Protein AF-A0A2R9SSX6-F1 (afdb_monomer_lite)

Radius of gyration: 15.59 Å; chains: 1; bounding box: 33×51×40 Å

Secondary structure (DSSP, 8-state):
-------GGGS--GGGGTT---EEETTEEE-TT-TT-GGG--EEESPEEEEEEEESSHHHHHHHH----TT--TT--EEEEEEE-TTT-PBPPTTSEEEEETTTEEEEEETTEEEEEPP------

Organism: NCBI:txid715225

Structure (mmCIF, N/CA/C/O backbone):
data_AF-A0A2R9SSX6-F1
#
_entry.id   AF-A0A2R9SSX6-F1
#
loop_
_atom_site.group_PDB
_atom_site.id
_atom_site.type_symbol
_atom_site.label_atom_id
_atom_site.label_alt_id
_atom_site.label_comp_id
_atom_site.label_asym_id
_atom_site.label_entity_id
_atom_site.label_seq_id
_atom_site.pdbx_PDB_ins_code
_atom_site.Cartn_x
_atom_site.Cartn_y
_atom_site.Cartn_z
_atom_site.occupancy
_atom_site.B_iso_or_equiv
_atom_site.auth_seq_id
_atom_site.auth_comp_id
_atom_site.auth_asym_id
_atom_site.auth_atom_id
_atom_site.pdbx_PDB_model_num
ATOM 1 N N . MET A 1 1 ? 18.998 25.018 21.518 1.00 39.25 1 MET A N 1
ATOM 2 C CA . MET A 1 1 ? 18.111 24.171 20.694 1.00 39.25 1 MET A CA 1
ATOM 3 C C . MET A 1 1 ? 18.781 22.823 20.547 1.00 39.25 1 MET A C 1
ATOM 5 O O . MET A 1 1 ? 19.856 22.757 19.968 1.00 39.25 1 MET A O 1
ATOM 9 N N . GLN A 1 2 ? 18.222 21.791 21.172 1.00 35.00 2 GLN A N 1
ATOM 10 C CA . GLN A 1 2 ? 18.753 20.434 21.104 1.00 35.00 2 GLN A CA 1
ATOM 11 C C . GLN A 1 2 ? 18.147 19.778 19.862 1.00 35.00 2 GLN A C 1
ATOM 13 O O . GLN A 1 2 ? 16.935 19.603 19.784 1.00 35.00 2 GLN A O 1
ATOM 18 N N . ILE A 1 3 ? 18.981 19.514 18.859 1.00 40.78 3 ILE A N 1
ATOM 19 C CA . ILE A 1 3 ? 18.592 18.770 17.662 1.00 40.78 3 ILE A CA 1
ATOM 20 C C . ILE A 1 3 ? 18.483 17.313 18.119 1.00 40.78 3 ILE A C 1
ATOM 22 O O . ILE A 1 3 ? 19.505 16.684 18.392 1.00 40.78 3 ILE A O 1
ATOM 26 N N . SER A 1 4 ? 17.264 16.797 18.302 1.00 52.50 4 SER A N 1
ATOM 27 C CA . SER A 1 4 ? 17.079 15.363 18.516 1.00 52.50 4 SER A CA 1
ATOM 28 C C . SER A 1 4 ? 17.453 14.669 17.213 1.00 52.50 4 SER A C 1
ATOM 30 O O . SER A 1 4 ? 16.728 14.757 16.222 1.00 52.50 4 SER A O 1
ATOM 32 N N . TYR A 1 5 ? 18.614 14.025 17.190 1.00 46.94 5 TYR A N 1
ATOM 33 C CA . TYR A 1 5 ? 18.921 13.050 16.155 1.00 46.94 5 TYR A CA 1
ATOM 34 C C . TYR A 1 5 ? 17.798 12.009 16.182 1.00 46.94 5 TYR A C 1
ATOM 36 O O . TYR A 1 5 ? 17.549 11.428 17.236 1.00 46.94 5 TYR A O 1
ATOM 44 N N . ASN A 1 6 ? 17.096 11.811 15.061 1.00 51.41 6 ASN A N 1
ATOM 45 C CA . ASN A 1 6 ? 16.256 10.627 14.905 1.00 51.41 6 ASN A CA 1
ATOM 46 C C . ASN A 1 6 ? 17.184 9.431 15.097 1.00 51.41 6 ASN A C 1
ATOM 48 O O . ASN A 1 6 ? 18.087 9.219 14.283 1.00 51.41 6 ASN A O 1
ATOM 52 N N . ASP A 1 7 ? 17.026 8.722 16.210 1.00 50.03 7 ASP A N 1
ATOM 53 C CA . ASP A 1 7 ? 17.835 7.554 16.502 1.00 50.03 7 ASP A CA 1
ATOM 54 C C . ASP A 1 7 ? 17.587 6.536 15.391 1.00 50.03 7 ASP A C 1
ATOM 56 O O . ASP A 1 7 ? 16.496 5.978 15.249 1.00 50.03 7 ASP A O 1
ATOM 60 N N . ALA A 1 8 ? 18.606 6.330 14.557 1.00 53.22 8 ALA A N 1
ATOM 61 C CA . ALA A 1 8 ? 18.470 5.493 13.384 1.00 53.22 8 ALA A CA 1
ATOM 62 C C . ALA A 1 8 ? 18.175 4.024 13.739 1.00 53.22 8 ALA A C 1
ATOM 64 O O . ALA A 1 8 ? 17.703 3.267 12.891 1.00 53.22 8 ALA A O 1
ATOM 65 N N . SER A 1 9 ? 18.406 3.625 14.997 1.00 56.56 9 SER A N 1
ATOM 66 C CA . SER A 1 9 ? 18.045 2.308 15.521 1.00 56.56 9 SER A CA 1
ATOM 67 C C . SER A 1 9 ? 16.530 2.089 15.651 1.00 56.56 9 SER A C 1
ATOM 69 O O . SER A 1 9 ? 16.084 0.937 15.662 1.00 56.56 9 SER A O 1
ATOM 71 N N . GLU A 1 10 ? 15.730 3.162 15.680 1.00 54.44 10 GLU A N 1
ATOM 72 C CA . GLU A 1 10 ? 14.264 3.101 15.659 1.00 54.44 10 GLU A CA 1
ATOM 73 C C . GLU A 1 10 ? 13.693 2.903 14.251 1.00 54.44 10 GLU A C 1
ATOM 75 O O . GLU A 1 10 ? 12.495 2.628 14.097 1.00 54.44 10 GLU A O 1
ATOM 80 N N . TYR A 1 11 ? 14.514 3.045 13.205 1.00 57.00 11 TYR A N 1
ATOM 81 C CA . TYR A 1 11 ? 14.062 2.765 11.853 1.00 57.00 11 TYR A CA 1
ATOM 82 C C . TYR A 1 11 ? 14.055 1.267 11.574 1.00 57.00 11 TYR A C 1
ATOM 84 O O . TYR A 1 11 ? 14.942 0.515 11.996 1.00 57.00 11 TYR A O 1
ATOM 92 N N . PRO A 1 12 ? 13.054 0.801 10.826 1.00 57.56 12 PRO A N 1
ATOM 93 C CA . PRO A 1 12 ? 13.060 -0.546 10.331 1.00 57.56 12 PRO A CA 1
ATOM 94 C C . PRO A 1 12 ? 14.229 -0.798 9.391 1.00 57.56 12 PRO A C 1
ATOM 96 O O . PRO A 1 12 ? 14.217 -0.411 8.229 1.00 57.56 12 PRO A O 1
ATOM 99 N N . THR A 1 13 ? 15.223 -1.540 9.873 1.00 62.12 13 THR A N 1
ATOM 100 C CA . THR A 1 13 ? 16.087 -2.300 8.977 1.00 62.12 13 THR A CA 1
ATOM 101 C C . THR A 1 13 ? 15.223 -3.389 8.350 1.00 62.12 13 THR A C 1
ATOM 103 O O . THR A 1 13 ? 14.664 -4.227 9.060 1.00 62.12 13 THR A O 1
ATOM 106 N N . GLY A 1 14 ? 15.047 -3.352 7.029 1.00 60.75 14 GLY A N 1
ATOM 107 C CA . GLY A 1 14 ? 13.984 -4.101 6.359 1.00 60.75 14 GLY A CA 1
ATOM 108 C C . GLY A 1 14 ? 13.921 -5.609 6.629 1.00 60.75 14 GLY A C 1
ATOM 109 O O . GLY A 1 14 ? 12.863 -6.217 6.534 1.00 60.75 14 GLY A O 1
ATOM 110 N N . GLN A 1 15 ? 15.020 -6.219 7.074 1.00 64.12 15 GLN A N 1
ATOM 111 C CA . GLN A 1 15 ? 15.082 -7.627 7.489 1.00 64.12 15 GLN A CA 1
ATOM 112 C C . GLN A 1 15 ? 14.116 -7.986 8.631 1.00 64.12 15 GLN A C 1
ATOM 114 O O . GLN A 1 15 ? 13.695 -9.133 8.754 1.00 64.12 15 GLN A O 1
ATOM 119 N N . LYS A 1 16 ? 13.757 -7.026 9.487 1.00 69.88 16 LYS A N 1
ATOM 120 C CA . LYS A 1 16 ? 12.897 -7.262 10.655 1.00 69.88 16 LYS A CA 1
ATOM 121 C C . LYS A 1 16 ? 11.399 -7.330 10.316 1.00 69.88 16 LYS A C 1
ATOM 123 O O . LYS A 1 16 ? 10.672 -7.798 11.186 1.00 69.88 16 LYS A O 1
ATOM 128 N N . PHE A 1 17 ? 10.990 -6.926 9.105 1.00 73.62 17 PHE A N 1
ATOM 129 C CA . PHE A 1 17 ? 9.622 -7.049 8.568 1.00 73.62 17 PHE A CA 1
ATOM 130 C C . PHE A 1 17 ? 9.275 -8.472 8.098 1.00 73.62 17 PHE A C 1
ATOM 132 O O . PHE A 1 17 ? 8.103 -8.798 7.924 1.00 73.62 17 PHE A O 1
ATOM 139 N N . ILE A 1 18 ? 10.273 -9.326 7.841 1.00 71.62 18 ILE A N 1
ATOM 140 C CA . ILE A 1 18 ? 10.032 -10.675 7.314 1.00 71.62 18 ILE A CA 1
ATOM 141 C C . ILE A 1 18 ? 9.245 -11.496 8.344 1.00 71.62 18 ILE A C 1
ATOM 143 O O . ILE A 1 18 ? 9.696 -11.676 9.476 1.00 71.62 18 ILE A O 1
ATOM 147 N N . GLY A 1 19 ? 8.090 -12.021 7.923 1.00 73.69 19 GLY A N 1
ATOM 148 C CA . GLY A 1 19 ? 7.178 -12.803 8.765 1.00 73.69 19 GLY A CA 1
ATOM 149 C C . GLY A 1 19 ? 6.150 -11.974 9.542 1.00 73.69 19 GLY A C 1
ATOM 150 O O . GLY A 1 19 ? 5.321 -12.563 10.235 1.00 73.69 19 GLY A O 1
ATOM 151 N N . ASP A 1 20 ? 6.181 -10.644 9.426 1.00 81.31 20 ASP A N 1
ATOM 152 C CA . ASP A 1 20 ? 5.134 -9.776 9.963 1.00 81.31 20 ASP A CA 1
ATOM 153 C C . ASP A 1 20 ? 3.916 -9.723 9.017 1.00 81.31 20 ASP A C 1
ATOM 155 O O . ASP A 1 20 ? 3.983 -10.094 7.843 1.00 81.31 20 ASP A O 1
ATOM 159 N N . GLU A 1 21 ? 2.785 -9.249 9.542 1.00 86.56 21 GLU A N 1
ATOM 160 C CA . GLU A 1 21 ? 1.504 -9.200 8.834 1.00 86.56 21 GLU A CA 1
ATOM 161 C C . GLU A 1 21 ? 0.954 -7.771 8.758 1.00 86.56 21 GLU A C 1
ATOM 163 O O . GLU A 1 21 ? 1.019 -6.997 9.720 1.00 86.56 21 GLU A O 1
ATOM 168 N N . ILE A 1 22 ? 0.354 -7.444 7.614 1.00 89.00 22 ILE A N 1
ATOM 169 C CA . ILE A 1 22 ? -0.526 -6.288 7.450 1.00 89.00 22 ILE A CA 1
ATOM 170 C C . ILE A 1 22 ? -1.861 -6.802 6.919 1.00 89.00 22 ILE A C 1
ATOM 172 O O . ILE A 1 22 ? -1.909 -7.517 5.919 1.00 89.00 22 ILE A O 1
ATOM 176 N N . ILE A 1 23 ? -2.950 -6.411 7.574 1.00 91.50 23 ILE A N 1
ATOM 177 C CA . ILE A 1 23 ? -4.310 -6.757 7.172 1.00 91.50 23 ILE A CA 1
ATOM 178 C C . ILE A 1 23 ? -4.916 -5.554 6.459 1.00 91.50 23 ILE A C 1
ATOM 180 O O . ILE A 1 23 ? -5.054 -4.481 7.046 1.00 91.50 23 ILE A O 1
ATOM 184 N N . ILE A 1 24 ? -5.323 -5.751 5.206 1.00 90.75 24 ILE A N 1
ATOM 185 C CA . ILE A 1 24 ? -6.026 -4.749 4.404 1.00 90.75 24 ILE A CA 1
ATOM 186 C C . ILE A 1 24 ? -7.337 -5.370 3.924 1.00 90.75 24 ILE A C 1
ATOM 188 O O . ILE A 1 24 ? -7.342 -6.317 3.139 1.00 90.75 24 ILE A O 1
ATOM 192 N N . LYS A 1 25 ? -8.458 -4.855 4.425 1.00 92.00 25 LYS A N 1
ATOM 193 C CA . LYS A 1 25 ? -9.824 -5.264 4.084 1.00 92.00 25 LYS A CA 1
ATOM 194 C C . LYS A 1 25 ? -10.660 -4.020 3.819 1.00 92.00 25 LYS A C 1
ATOM 196 O O . LYS A 1 25 ? -10.326 -2.934 4.271 1.00 92.00 25 LYS A O 1
ATOM 201 N N . LYS A 1 26 ? -11.793 -4.185 3.134 1.00 91.88 26 LYS A N 1
ATOM 202 C CA . LYS A 1 26 ? -12.697 -3.070 2.805 1.00 91.88 26 LYS A CA 1
ATOM 203 C C . LYS A 1 26 ? -13.069 -2.216 4.027 1.00 91.88 26 LYS A C 1
ATOM 205 O O . LYS A 1 26 ? -13.149 -1.001 3.919 1.00 91.88 26 LYS A O 1
ATOM 210 N N . ASP A 1 27 ? -13.320 -2.857 5.160 1.00 94.88 27 ASP A N 1
ATOM 211 C CA . ASP A 1 27 ? -13.831 -2.267 6.397 1.00 94.88 27 ASP A CA 1
ATOM 212 C C . ASP A 1 27 ? -12.828 -2.336 7.559 1.00 94.88 27 ASP A C 1
ATOM 214 O O . ASP A 1 27 ? -13.162 -1.990 8.695 1.00 94.88 27 ASP A O 1
ATOM 218 N N . PHE A 1 28 ? -11.587 -2.757 7.300 1.00 93.75 28 PHE A N 1
ATOM 219 C CA . PHE A 1 28 ? -10.592 -2.930 8.349 1.00 93.75 28 PHE A CA 1
ATOM 220 C C . PHE A 1 28 ? -9.164 -2.822 7.822 1.00 93.75 28 PHE A C 1
ATOM 222 O O . PHE A 1 28 ? -8.781 -3.499 6.869 1.00 93.75 28 PHE A O 1
ATOM 229 N N . PHE A 1 29 ? -8.349 -2.031 8.510 1.00 93.00 29 PHE A N 1
ATOM 230 C CA . PHE A 1 29 ? -6.907 -1.980 8.313 1.00 93.00 29 PHE A CA 1
ATOM 231 C C . PHE A 1 29 ? -6.200 -2.285 9.629 1.00 93.00 29 PHE A C 1
ATOM 233 O O . PHE A 1 29 ? -6.583 -1.757 10.674 1.00 93.00 29 PHE A O 1
ATOM 240 N N . SER A 1 30 ? -5.142 -3.091 9.584 1.00 91.38 30 SER A N 1
ATOM 241 C CA . SER A 1 30 ? -4.256 -3.282 10.727 1.00 91.38 30 SER A CA 1
ATOM 242 C C . SER A 1 30 ? -2.814 -3.485 10.294 1.00 91.38 30 SER A C 1
ATOM 244 O O . SER A 1 30 ? -2.509 -4.363 9.492 1.00 91.38 30 SER A O 1
ATOM 246 N N . SER A 1 31 ? -1.920 -2.711 10.897 1.00 89.12 31 SER A N 1
ATOM 247 C CA . SER A 1 31 ? -0.468 -2.888 10.834 1.00 89.12 31 SER A CA 1
ATOM 248 C C . SER A 1 31 ? 0.107 -3.347 12.179 1.00 89.12 31 SER A C 1
ATOM 250 O O . SER A 1 31 ? 1.320 -3.343 12.382 1.00 89.12 31 SER A O 1
ATOM 252 N N . LYS A 1 32 ? -0.742 -3.789 13.120 1.00 89.44 32 LYS A N 1
ATOM 253 C CA . LYS A 1 32 ? -0.303 -4.344 14.416 1.00 89.44 32 LYS A CA 1
ATOM 254 C C . LYS A 1 32 ? 0.532 -5.623 14.286 1.00 89.44 32 LYS A C 1
ATOM 256 O O . LYS A 1 32 ? 1.222 -5.988 15.237 1.00 89.44 32 LYS A O 1
ATOM 261 N N . GLY A 1 33 ? 0.500 -6.290 13.131 1.00 87.00 33 GLY A N 1
ATOM 262 C CA . GLY A 1 33 ? 1.381 -7.419 12.838 1.00 87.00 33 GLY A CA 1
ATOM 263 C C . GLY A 1 33 ? 2.859 -7.027 12.716 1.00 87.00 33 GLY A C 1
ATOM 264 O O . GLY A 1 33 ? 3.704 -7.897 12.891 1.00 87.00 33 GLY A O 1
ATOM 265 N N . LEU A 1 34 ? 3.184 -5.735 12.551 1.00 83.62 34 LEU A N 1
ATOM 266 C CA . LEU A 1 34 ? 4.545 -5.178 12.595 1.00 83.62 34 LEU A CA 1
ATOM 267 C C . LEU A 1 34 ? 5.073 -5.089 14.043 1.00 83.62 34 LEU A C 1
ATOM 269 O O . LEU A 1 34 ? 5.372 -4.012 14.572 1.00 83.62 34 LEU A O 1
ATOM 273 N N . LYS A 1 35 ? 5.143 -6.228 14.744 1.00 79.88 35 LYS A N 1
ATOM 274 C CA . LYS A 1 35 ? 5.283 -6.305 16.216 1.00 79.88 35 LYS A CA 1
ATOM 275 C C . LYS A 1 35 ? 6.511 -5.579 16.761 1.00 79.88 35 LYS A C 1
ATOM 277 O O . LYS A 1 35 ? 6.485 -5.076 17.884 1.00 79.88 3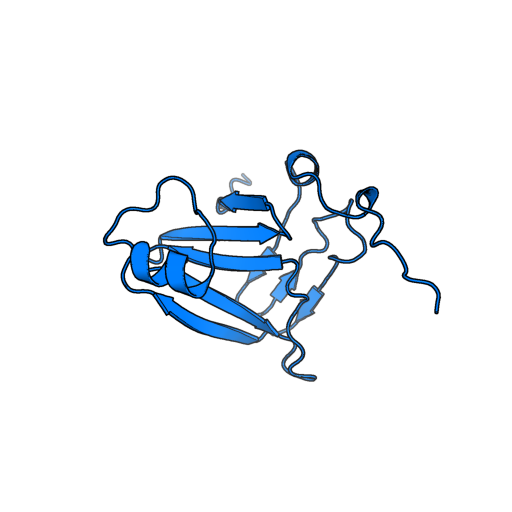5 LYS A O 1
ATOM 282 N N . LYS A 1 36 ? 7.586 -5.512 15.974 1.00 77.81 36 LYS A N 1
ATOM 283 C CA . LYS A 1 36 ? 8.859 -4.891 16.369 1.00 77.81 36 LYS A CA 1
ATOM 284 C C . LYS A 1 36 ? 8.848 -3.362 16.265 1.00 77.81 36 LYS A C 1
ATOM 286 O O . LYS A 1 36 ? 9.778 -2.729 16.756 1.00 77.81 36 LYS A O 1
ATOM 291 N N . TYR A 1 37 ? 7.798 -2.768 15.692 1.00 77.19 37 TYR A N 1
ATOM 292 C CA . TYR A 1 37 ? 7.725 -1.340 15.392 1.00 77.19 37 TYR A CA 1
ATOM 293 C C . TYR A 1 37 ? 6.510 -0.682 16.032 1.00 77.19 37 TYR A C 1
ATOM 295 O O . TYR A 1 37 ? 5.485 -0.468 15.391 1.00 77.19 37 TYR A O 1
ATOM 303 N N . LYS A 1 38 ? 6.630 -0.315 17.313 1.00 77.50 38 LYS A N 1
ATOM 304 C CA . LYS A 1 38 ? 5.531 0.295 18.086 1.00 77.50 38 LYS A CA 1
ATOM 305 C C . LYS A 1 38 ? 4.914 1.517 17.394 1.00 77.50 38 LYS A C 1
ATOM 307 O O . LYS A 1 38 ? 3.696 1.649 17.390 1.00 77.50 38 LYS A O 1
ATOM 312 N N . LYS A 1 39 ? 5.741 2.361 16.764 1.00 76.75 39 LYS A N 1
ATOM 313 C CA . LYS A 1 39 ? 5.293 3.556 16.027 1.00 76.75 39 LYS A CA 1
ATOM 314 C C . LYS A 1 39 ? 4.449 3.260 14.783 1.00 76.75 39 LYS A C 1
ATOM 316 O O . LYS A 1 39 ? 3.823 4.173 14.270 1.00 76.75 39 LYS A O 1
ATOM 321 N N . TYR A 1 40 ? 4.422 2.016 14.303 1.00 78.69 40 TYR A N 1
ATOM 322 C CA . TYR A 1 40 ? 3.660 1.614 13.118 1.00 78.69 40 TYR A CA 1
ATOM 323 C C . TYR A 1 40 ? 2.466 0.725 13.455 1.00 78.69 40 TYR A C 1
ATOM 325 O O . TYR A 1 40 ? 1.880 0.148 12.547 1.00 78.69 40 TYR A O 1
ATOM 333 N N . GLN A 1 41 ? 2.093 0.580 14.728 1.00 83.62 41 GLN A N 1
ATOM 334 C CA . GLN A 1 41 ? 0.969 -0.265 15.131 1.00 83.62 41 GLN A CA 1
ATOM 335 C C . GLN A 1 41 ? -0.348 0.513 15.064 1.00 83.62 41 GLN A C 1
ATOM 337 O O . GLN A 1 41 ? -0.777 1.115 16.047 1.00 83.62 41 GLN A O 1
ATOM 342 N N . TYR A 1 42 ? -1.004 0.461 13.906 1.00 87.00 42 TYR A N 1
ATOM 343 C CA . TYR A 1 42 ? -2.307 1.074 13.665 1.00 87.00 42 TYR A CA 1
ATOM 344 C C . TYR A 1 42 ? -3.380 0.014 13.498 1.00 87.00 42 TYR A C 1
ATOM 346 O O . TYR A 1 42 ? -3.132 -1.085 13.004 1.00 87.00 42 TYR A O 1
ATOM 354 N N . GLU A 1 43 ? -4.589 0.376 13.899 1.00 91.38 43 GLU A N 1
ATOM 355 C CA . GLU A 1 43 ? -5.793 -0.388 13.626 1.00 91.38 43 GLU A CA 1
ATOM 356 C C . GLU A 1 43 ? -6.923 0.597 13.364 1.00 91.38 43 GLU A C 1
ATOM 358 O O . GLU A 1 43 ? -7.205 1.452 14.202 1.00 91.38 43 GLU A O 1
ATOM 363 N N . LEU A 1 44 ? -7.548 0.481 12.198 1.00 91.69 44 LEU A N 1
ATOM 364 C CA . LEU A 1 44 ? -8.636 1.345 11.767 1.00 91.69 44 LEU A CA 1
ATOM 365 C C . LEU A 1 44 ? -9.839 0.486 11.389 1.00 91.69 44 LEU A C 1
ATOM 367 O O . LEU A 1 44 ? -9.720 -0.477 10.628 1.00 91.69 44 LEU A O 1
ATOM 371 N N . LYS A 1 45 ? -11.011 0.866 11.899 1.00 93.38 45 LYS A N 1
ATOM 372 C CA . LYS A 1 45 ? -12.303 0.316 11.477 1.00 93.38 45 LYS A CA 1
ATOM 373 C C . LYS A 1 45 ? -12.924 1.264 10.461 1.00 93.38 45 LYS A C 1
ATOM 375 O O . LYS A 1 45 ? -12.955 2.467 10.696 1.00 93.38 45 LYS A O 1
ATOM 380 N N . ASN A 1 46 ? -13.441 0.713 9.368 1.00 93.50 46 ASN A N 1
ATOM 381 C CA . ASN A 1 46 ? -13.961 1.458 8.219 1.00 93.50 46 ASN A CA 1
ATOM 382 C C . ASN A 1 46 ? -12.967 2.503 7.666 1.00 93.50 46 ASN A C 1
ATOM 384 O O . ASN A 1 46 ? -13.341 3.667 7.524 1.00 93.50 46 ASN A O 1
ATOM 388 N N . PRO A 1 47 ? -11.704 2.129 7.386 1.00 93.44 47 PRO A N 1
ATOM 389 C CA . PRO A 1 47 ? -10.721 3.067 6.852 1.00 93.44 47 PRO A CA 1
ATOM 390 C C . PRO A 1 47 ? -11.159 3.637 5.495 1.00 93.44 47 PRO A C 1
ATOM 392 O O . PRO A 1 47 ? -11.853 2.981 4.715 1.00 93.44 47 PRO A O 1
ATOM 395 N N . LEU A 1 48 ? -10.709 4.853 5.189 1.00 93.00 48 LEU A N 1
ATOM 396 C CA . LEU A 1 48 ? -10.831 5.433 3.855 1.00 93.00 48 LEU A CA 1
ATOM 397 C C . LEU A 1 48 ? -9.575 5.119 3.048 1.00 93.00 48 LEU A C 1
ATOM 399 O O . LEU A 1 48 ? -8.485 5.549 3.415 1.00 93.00 48 LEU A O 1
ATOM 403 N N . TYR A 1 49 ? -9.753 4.411 1.934 1.00 92.31 49 TYR A N 1
ATOM 404 C CA . TYR A 1 49 ? -8.704 4.162 0.947 1.00 92.31 49 TYR A CA 1
ATOM 405 C C . TYR A 1 49 ? -8.831 5.163 -0.195 1.00 92.31 49 TYR A C 1
ATOM 407 O O . TYR A 1 49 ? -9.884 5.243 -0.833 1.00 92.31 49 TYR A O 1
ATOM 415 N N . GLN A 1 50 ? -7.773 5.921 -0.463 1.00 92.50 50 GLN A N 1
ATOM 416 C CA . GLN A 1 50 ? -7.783 6.965 -1.484 1.00 92.50 50 GLN A CA 1
ATOM 417 C C . GLN A 1 50 ? -6.587 6.828 -2.413 1.00 92.50 50 GLN A C 1
ATOM 419 O O . GLN A 1 50 ? 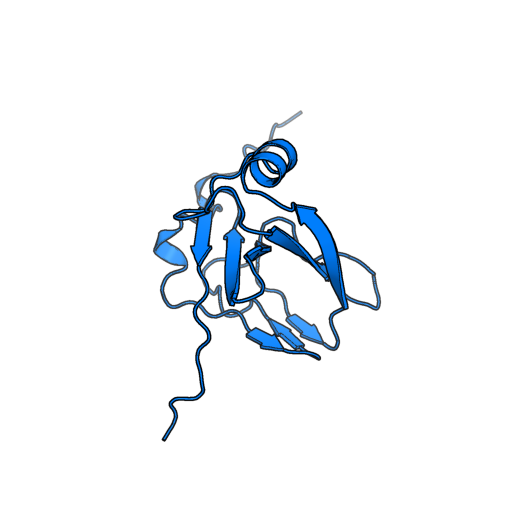-5.455 6.691 -1.961 1.00 92.50 50 GLN A O 1
ATOM 424 N N . ILE A 1 51 ? -6.840 6.906 -3.721 1.00 94.44 51 ILE A N 1
ATOM 425 C CA . ILE A 1 51 ? -5.769 7.067 -4.703 1.00 94.44 51 ILE A CA 1
ATOM 426 C C . ILE A 1 51 ? -5.357 8.537 -4.675 1.00 94.44 51 ILE A C 1
ATOM 428 O O . ILE A 1 51 ? -6.150 9.406 -5.036 1.00 94.44 51 ILE A O 1
ATOM 432 N N . THR A 1 52 ? -4.134 8.816 -4.237 1.00 93.69 52 THR A N 1
ATOM 433 C CA . THR A 1 52 ? -3.616 10.188 -4.110 1.00 93.69 52 THR A CA 1
ATOM 434 C C . THR A 1 52 ? -2.824 10.633 -5.332 1.00 93.69 52 THR A C 1
ATOM 436 O O . THR A 1 52 ? -2.751 11.827 -5.614 1.00 93.69 52 THR A O 1
ATOM 439 N N . ALA A 1 53 ? -2.284 9.683 -6.097 1.00 95.62 53 ALA A N 1
ATOM 440 C CA . ALA A 1 53 ? -1.672 9.937 -7.393 1.00 95.62 53 ALA A CA 1
ATOM 441 C C . ALA A 1 53 ? -1.774 8.716 -8.309 1.00 95.62 53 ALA A C 1
ATOM 443 O O . ALA A 1 53 ? -1.907 7.574 -7.859 1.00 95.62 53 ALA A O 1
ATOM 444 N N . THR A 1 54 ? -1.673 8.961 -9.612 1.00 97.56 54 THR A N 1
ATOM 445 C CA . THR A 1 54 ? -1.536 7.927 -10.641 1.00 97.56 54 THR A CA 1
ATOM 446 C C . THR A 1 54 ? -0.412 8.328 -11.587 1.00 97.56 54 THR A C 1
ATOM 448 O O . THR A 1 54 ? -0.427 9.420 -12.156 1.00 97.56 54 THR A O 1
ATOM 451 N N . CYS A 1 55 ? 0.569 7.446 -11.730 1.00 97.81 55 CYS A N 1
ATOM 452 C CA . CYS A 1 55 ? 1.724 7.581 -12.603 1.00 97.81 55 CYS A CA 1
ATOM 453 C C . CYS A 1 55 ? 1.588 6.545 -13.722 1.00 97.81 55 CYS A C 1
ATOM 455 O O . CYS A 1 55 ? 1.583 5.354 -13.444 1.00 97.81 55 CYS A O 1
ATOM 457 N N . TYR A 1 56 ? 1.471 6.977 -14.977 1.00 97.19 56 TYR A N 1
ATOM 458 C CA . TYR A 1 56 ? 1.175 6.090 -16.118 1.00 97.19 56 TYR A CA 1
ATOM 459 C C . TYR A 1 56 ? 2.421 5.442 -16.756 1.00 97.19 56 TYR A C 1
ATOM 461 O O . TYR A 1 56 ? 2.346 4.915 -17.862 1.00 97.19 56 TYR A O 1
ATOM 469 N N . ASN A 1 57 ? 3.585 5.582 -16.120 1.00 96.69 57 ASN A N 1
ATOM 470 C CA . ASN A 1 57 ? 4.857 4.963 -16.504 1.00 96.69 57 ASN A CA 1
ATOM 471 C C . ASN A 1 57 ? 5.874 5.093 -15.360 1.00 96.69 57 ASN A C 1
ATOM 473 O O . ASN A 1 57 ? 5.757 6.002 -14.522 1.00 96.69 57 ASN A O 1
ATOM 477 N N . SER A 1 58 ? 6.911 4.251 -15.376 1.00 95.44 58 SER A N 1
ATOM 478 C CA . SER A 1 58 ? 7.971 4.243 -14.357 1.00 95.44 58 SER A CA 1
ATOM 479 C C . SER A 1 58 ? 8.712 5.582 -14.244 1.00 95.44 58 SER A C 1
ATOM 481 O O . SER A 1 58 ? 9.012 6.026 -13.138 1.00 95.44 58 SER A O 1
ATOM 483 N N . ASP A 1 59 ? 8.939 6.276 -15.361 1.00 95.62 59 ASP A N 1
ATOM 484 C CA . ASP A 1 59 ? 9.600 7.586 -15.395 1.00 95.62 59 ASP A CA 1
ATOM 485 C C . ASP A 1 59 ? 8.822 8.648 -14.610 1.00 95.62 59 ASP A C 1
ATOM 487 O O . ASP A 1 59 ? 9.387 9.402 -13.813 1.00 95.62 59 ASP A O 1
ATOM 491 N N . SER A 1 60 ? 7.510 8.730 -14.839 1.00 96.69 60 SER A N 1
ATOM 492 C CA . SER A 1 60 ? 6.627 9.668 -14.144 1.00 96.69 60 SER A CA 1
ATOM 493 C C . SER A 1 60 ? 6.554 9.357 -12.652 1.00 96.69 60 SER A C 1
ATOM 495 O O . SER A 1 60 ? 6.569 10.283 -11.839 1.00 96.69 60 SER A O 1
ATOM 497 N N . PHE A 1 61 ? 6.562 8.069 -12.297 1.00 96.56 61 PHE A N 1
ATOM 498 C CA . PHE A 1 61 ? 6.624 7.616 -10.915 1.00 96.56 61 PHE A CA 1
ATOM 499 C C . PHE A 1 61 ? 7.931 8.051 -10.246 1.00 96.56 61 PHE A C 1
ATOM 501 O O . PHE A 1 61 ? 7.896 8.743 -9.227 1.00 96.56 61 PHE A O 1
ATOM 508 N N . TYR A 1 62 ? 9.080 7.738 -10.851 1.00 95.38 62 TYR A N 1
ATOM 509 C CA . TYR A 1 62 ? 10.390 8.083 -10.303 1.00 95.38 62 TYR A CA 1
ATOM 510 C C . TYR A 1 62 ? 10.572 9.598 -10.155 1.00 95.38 62 TYR A C 1
ATOM 512 O O . TYR A 1 62 ? 11.067 10.068 -9.133 1.00 95.38 62 TYR A O 1
ATOM 520 N N . ARG A 1 63 ? 10.114 10.405 -11.119 1.00 95.19 63 ARG A N 1
ATOM 521 C CA . ARG A 1 63 ? 10.187 11.875 -11.008 1.00 95.19 63 ARG A CA 1
ATOM 522 C C . ARG A 1 63 ? 9.362 12.421 -9.846 1.00 95.19 63 ARG A C 1
ATOM 524 O O . ARG A 1 63 ? 9.776 13.408 -9.238 1.00 95.19 63 ARG A O 1
ATOM 531 N N . HIS A 1 64 ? 8.209 11.817 -9.560 1.00 94.88 64 HIS A N 1
ATOM 532 C CA . HIS A 1 64 ? 7.316 12.283 -8.503 1.00 94.88 64 HIS A CA 1
ATOM 533 C C . HIS A 1 64 ? 7.766 11.810 -7.117 1.00 94.88 64 HIS A C 1
ATOM 535 O O . HIS A 1 64 ? 7.866 12.615 -6.194 1.00 94.88 64 HIS A O 1
ATOM 541 N N . TYR A 1 65 ? 8.078 10.521 -6.983 1.00 92.25 65 TYR A N 1
ATOM 542 C CA . TYR A 1 65 ? 8.353 9.891 -5.692 1.00 92.25 65 TYR A CA 1
ATOM 543 C C . TYR A 1 65 ? 9.841 9.742 -5.377 1.00 92.25 65 TYR A C 1
ATOM 545 O O . TYR A 1 65 ? 10.193 9.683 -4.203 1.00 92.25 65 TYR A O 1
ATOM 553 N N . LYS A 1 66 ? 10.720 9.729 -6.388 1.00 92.06 66 LYS A N 1
ATOM 554 C CA . LYS A 1 66 ? 12.165 9.458 -6.257 1.00 92.06 66 LYS A CA 1
ATOM 555 C C . LYS A 1 66 ? 12.448 8.123 -5.559 1.00 92.06 66 LYS A C 1
ATOM 557 O O . LYS A 1 66 ? 13.317 8.032 -4.697 1.00 92.06 66 LYS A O 1
ATOM 562 N N . ILE A 1 67 ? 11.660 7.111 -5.916 1.00 90.75 67 ILE A N 1
ATOM 563 C CA . ILE A 1 67 ? 11.706 5.758 -5.364 1.00 90.75 67 ILE A CA 1
ATOM 564 C C . ILE A 1 67 ? 11.912 4.781 -6.518 1.00 90.75 67 ILE A C 1
ATOM 566 O O . ILE A 1 67 ? 11.217 4.873 -7.529 1.00 90.75 67 ILE A O 1
ATOM 570 N N . ASP A 1 68 ? 12.816 3.823 -6.331 1.00 89.75 68 ASP A N 1
ATOM 571 C CA . ASP A 1 68 ? 13.050 2.726 -7.267 1.00 89.75 68 ASP A CA 1
ATOM 572 C C . ASP A 1 68 ? 12.315 1.467 -6.796 1.00 89.75 68 ASP A C 1
ATOM 574 O O . ASP A 1 68 ? 12.730 0.820 -5.835 1.00 89.75 68 ASP A O 1
ATOM 578 N N . ILE A 1 69 ? 11.210 1.112 -7.461 1.00 91.94 69 ILE A N 1
ATOM 579 C CA . ILE A 1 69 ? 10.527 -0.171 -7.238 1.00 91.94 69 ILE A CA 1
ATOM 580 C C . ILE A 1 69 ? 11.228 -1.239 -8.094 1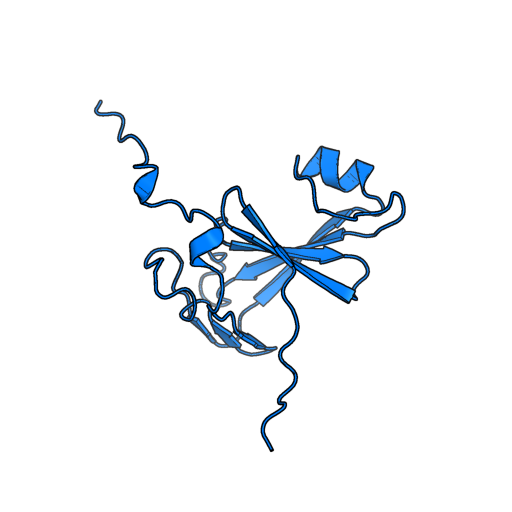.00 91.94 69 ILE A C 1
ATOM 582 O O . ILE A 1 69 ? 11.328 -1.051 -9.309 1.00 91.94 69 ILE A O 1
ATOM 586 N N . PRO A 1 70 ? 11.690 -2.362 -7.508 1.00 89.06 70 PRO A N 1
ATOM 587 C CA . PRO A 1 70 ? 12.282 -3.452 -8.277 1.00 89.06 70 PRO A CA 1
ATOM 588 C C . PRO A 1 70 ? 11.336 -3.989 -9.357 1.00 89.06 70 PRO A C 1
ATOM 590 O O . PRO A 1 70 ? 10.131 -4.142 -9.128 1.00 89.06 70 PRO A O 1
ATOM 593 N N . ASP A 1 71 ? 11.903 -4.307 -10.520 1.00 91.94 71 ASP A N 1
ATOM 594 C CA . ASP A 1 71 ? 11.197 -4.919 -11.652 1.00 91.94 71 ASP A CA 1
ATOM 595 C C . ASP A 1 71 ? 9.999 -4.093 -12.163 1.00 91.94 71 ASP A C 1
ATOM 597 O O . ASP A 1 71 ? 8.971 -4.645 -12.557 1.00 91.94 71 ASP A O 1
ATOM 601 N N . LEU A 1 72 ? 10.100 -2.760 -12.115 1.00 94.56 72 LEU A N 1
ATOM 602 C CA . LEU A 1 72 ? 9.118 -1.853 -12.711 1.00 94.56 72 LEU A CA 1
ATOM 603 C C . LEU A 1 72 ? 9.457 -1.606 -14.189 1.00 94.56 72 LEU A C 1
ATOM 605 O O . LEU A 1 72 ? 10.534 -1.103 -14.517 1.00 94.56 72 LEU A O 1
ATOM 609 N N . ASN A 1 73 ? 8.538 -1.940 -15.091 1.00 95.69 73 ASN A N 1
ATOM 610 C CA . ASN A 1 73 ? 8.694 -1.706 -16.524 1.00 95.69 73 ASN A CA 1
ATOM 611 C C . ASN A 1 73 ? 8.304 -0.275 -16.900 1.00 95.69 73 ASN A C 1
ATOM 613 O O . ASN A 1 73 ? 7.485 0.366 -16.244 1.00 95.69 73 ASN A O 1
ATOM 617 N N . ILE A 1 74 ? 8.824 0.205 -18.034 1.00 95.69 74 ILE A N 1
ATOM 618 C CA . ILE A 1 74 ? 8.574 1.575 -18.505 1.00 95.69 74 ILE A CA 1
ATOM 619 C C . ILE A 1 74 ? 7.088 1.903 -18.672 1.00 95.69 74 ILE A C 1
ATOM 621 O O . ILE A 1 74 ? 6.692 3.032 -18.426 1.00 95.69 74 ILE A O 1
ATOM 625 N N . ASN A 1 75 ? 6.254 0.930 -19.038 1.00 97.12 75 ASN A N 1
ATOM 626 C CA . ASN A 1 75 ? 4.823 1.144 -19.271 1.00 97.12 75 ASN A CA 1
ATOM 627 C C . ASN A 1 75 ? 3.948 0.829 -18.050 1.00 97.12 75 ASN A C 1
ATOM 629 O O . ASN A 1 75 ? 2.726 0.881 -18.169 1.00 97.12 75 ASN A O 1
ATOM 633 N N . ASP A 1 76 ? 4.543 0.474 -16.910 1.00 97.50 76 ASP A N 1
ATOM 634 C CA . ASP A 1 76 ? 3.769 0.112 -15.728 1.00 97.50 76 ASP A CA 1
ATOM 635 C C . ASP A 1 76 ? 3.066 1.341 -15.138 1.00 97.50 76 ASP A C 1
ATOM 637 O O . ASP A 1 76 ? 3.671 2.396 -14.918 1.00 97.50 76 ASP A O 1
ATOM 641 N N . GLU A 1 77 ? 1.774 1.185 -14.856 1.00 97.69 77 GLU A N 1
ATOM 642 C CA . GLU A 1 77 ? 0.974 2.167 -14.133 1.00 97.69 77 GLU A CA 1
ATOM 643 C C . GLU A 1 77 ? 1.151 1.953 -12.628 1.00 97.69 77 GLU A C 1
ATOM 645 O O . GLU A 1 77 ? 0.954 0.847 -12.125 1.00 97.69 77 GLU A O 1
ATOM 650 N N . VAL A 1 78 ? 1.469 3.018 -11.892 1.00 97.94 78 VAL A N 1
ATOM 651 C CA . VAL A 1 78 ? 1.617 2.993 -10.434 1.00 97.94 78 VAL A CA 1
ATOM 652 C C . VAL A 1 78 ? 0.626 3.953 -9.785 1.00 97.94 78 VAL A C 1
ATOM 654 O O . VAL A 1 78 ? 0.595 5.146 -10.094 1.00 97.94 78 VAL A O 1
ATOM 657 N N . LYS A 1 79 ? -0.173 3.449 -8.845 1.00 97.50 79 LYS A N 1
ATOM 658 C CA . LYS A 1 79 ? -1.111 4.233 -8.031 1.00 97.50 79 LYS A CA 1
ATOM 659 C C . LYS A 1 79 ? -0.631 4.294 -6.593 1.00 97.50 79 LYS A C 1
ATOM 661 O O . LYS A 1 79 ? -0.388 3.251 -5.994 1.00 97.50 79 LYS A O 1
ATOM 666 N N . ALA A 1 80 ? -0.544 5.491 -6.028 1.00 94.94 80 ALA A N 1
ATOM 667 C CA . ALA A 1 80 ? -0.297 5.658 -4.600 1.00 94.94 80 ALA A CA 1
ATOM 668 C C . ALA A 1 80 ? -1.617 5.601 -3.831 1.00 94.94 80 ALA A C 1
ATOM 670 O O . ALA A 1 80 ? -2.579 6.276 -4.204 1.00 94.94 80 ALA A O 1
ATOM 671 N N . ILE A 1 81 ? -1.651 4.797 -2.770 1.00 92.94 81 ILE A N 1
ATOM 672 C CA . ILE A 1 81 ? -2.809 4.641 -1.895 1.00 92.94 81 ILE A CA 1
ATOM 673 C C . ILE A 1 81 ? -2.487 5.245 -0.534 1.00 92.94 81 ILE A C 1
ATOM 675 O O . ILE A 1 81 ? -1.545 4.819 0.136 1.00 92.94 81 ILE A O 1
ATOM 679 N N . ASP A 1 82 ? -3.318 6.197 -0.124 1.00 90.69 82 ASP A N 1
ATOM 680 C CA . ASP A 1 82 ? -3.384 6.676 1.249 1.00 90.69 82 ASP A CA 1
ATOM 681 C C . ASP A 1 82 ? -4.513 5.975 2.015 1.00 90.69 82 ASP A C 1
ATOM 683 O O . ASP A 1 82 ? -5.548 5.606 1.444 1.00 90.69 82 ASP A O 1
ATOM 687 N N . ILE A 1 83 ? -4.298 5.784 3.315 1.00 91.56 83 ILE A N 1
ATOM 688 C CA . ILE A 1 83 ? -5.241 5.147 4.234 1.00 91.56 83 ILE A CA 1
ATOM 689 C C . ILE A 1 83 ? -5.458 6.106 5.395 1.00 91.56 83 ILE A C 1
ATOM 691 O O . ILE A 1 83 ? -4.511 6.456 6.093 1.00 91.56 83 ILE A O 1
ATOM 695 N N . SER A 1 84 ? -6.700 6.506 5.642 1.00 90.81 84 SER A N 1
ATOM 696 C CA . SER A 1 84 ? -7.020 7.442 6.724 1.00 90.81 84 SER A CA 1
ATOM 697 C C . SER A 1 84 ? -8.177 6.970 7.593 1.00 90.81 84 SER A C 1
ATOM 699 O O . SER A 1 84 ? -9.034 6.182 7.177 1.00 90.81 84 SER A O 1
ATOM 701 N N . ASP A 1 85 ? -8.196 7.462 8.830 1.00 87.94 85 ASP A N 1
ATOM 702 C CA . ASP A 1 85 ? -9.347 7.327 9.717 1.00 87.94 85 ASP A CA 1
ATOM 703 C C . ASP A 1 85 ? -10.466 8.265 9.224 1.00 87.94 85 ASP A C 1
ATOM 705 O O . ASP A 1 85 ? -10.252 9.477 9.171 1.00 87.94 85 ASP A O 1
ATOM 709 N N . PRO A 1 86 ? -11.670 7.770 8.883 1.00 82.62 86 PRO A N 1
ATOM 710 C CA . PRO A 1 86 ? -12.761 8.618 8.394 1.00 82.62 86 PRO A CA 1
ATOM 711 C C . PRO A 1 86 ? -13.195 9.706 9.385 1.00 82.62 86 PRO A C 1
ATOM 713 O O . PRO A 1 86 ? -13.700 10.747 8.960 1.00 82.62 86 PRO A O 1
ATOM 716 N N . SER A 1 87 ? -13.040 9.467 10.690 1.00 83.19 87 SER A N 1
ATOM 717 C CA . SER A 1 87 ? -13.518 10.363 11.746 1.00 83.19 87 SER A CA 1
ATOM 718 C C . SER A 1 87 ? -12.623 11.586 11.924 1.00 83.19 87 SER A C 1
ATOM 720 O O . SER A 1 87 ? -13.120 12.691 12.137 1.00 83.19 87 SER A O 1
ATOM 722 N N . THR A 1 88 ? -11.310 11.407 11.787 1.00 82.44 88 THR A N 1
ATOM 723 C CA . THR A 1 88 ? -10.318 12.479 11.946 1.00 82.44 88 THR A CA 1
ATOM 724 C C . THR A 1 88 ? -9.748 12.958 10.613 1.00 82.44 88 THR A C 1
ATOM 726 O O . THR A 1 88 ? -9.172 14.041 10.550 1.00 82.44 88 THR A O 1
ATOM 729 N N . LYS A 1 89 ? -9.913 12.164 9.546 1.00 76.50 89 LYS A N 1
ATOM 730 C CA . LYS A 1 89 ? -9.249 12.292 8.237 1.00 76.50 89 LYS A CA 1
ATOM 731 C C . LYS A 1 89 ? -7.724 12.331 8.324 1.00 76.50 89 LYS A C 1
ATOM 733 O O . LYS A 1 89 ? -7.067 12.761 7.381 1.00 76.50 89 LYS A O 1
ATOM 738 N N . LEU A 1 90 ? -7.159 11.900 9.450 1.00 76.75 90 LEU A N 1
ATOM 739 C CA . LEU A 1 90 ? -5.721 11.777 9.601 1.00 76.75 90 LEU A CA 1
ATOM 740 C C . LEU A 1 90 ? -5.277 10.504 8.886 1.00 76.75 90 LEU A C 1
ATOM 742 O O . LEU A 1 90 ? -5.771 9.409 9.179 1.00 76.75 90 LEU A O 1
ATOM 746 N N . SER A 1 91 ? -4.363 10.667 7.935 1.00 78.50 91 SER A N 1
ATOM 747 C CA . SER A 1 91 ? -3.675 9.559 7.284 1.00 78.50 91 SER A CA 1
ATOM 748 C C . SER A 1 91 ? -2.882 8.761 8.314 1.00 78.50 91 SER A C 1
ATOM 750 O O . SER A 1 91 ? -2.352 9.319 9.285 1.00 78.50 91 SER A O 1
ATOM 752 N N . ILE A 1 92 ? -2.771 7.450 8.100 1.00 75.06 92 ILE A N 1
ATOM 753 C CA . ILE A 1 92 ? -1.748 6.661 8.786 1.00 75.06 92 ILE A CA 1
ATOM 754 C C . ILE A 1 92 ? -0.377 7.302 8.515 1.00 75.06 92 ILE A C 1
ATOM 756 O O . ILE A 1 92 ? -0.194 7.964 7.489 1.00 75.06 92 ILE A O 1
ATOM 760 N N . PRO A 1 93 ? 0.603 7.161 9.419 1.00 67.00 93 PRO A N 1
ATOM 761 C CA . PRO A 1 93 ? 1.895 7.790 9.216 1.00 67.00 93 PRO A CA 1
ATOM 762 C C . PRO A 1 93 ? 2.521 7.385 7.888 1.00 67.00 93 PRO A C 1
ATOM 764 O O . PRO A 1 93 ? 2.529 6.209 7.524 1.00 67.00 93 PRO A O 1
ATOM 767 N N . VAL A 1 94 ? 3.153 8.368 7.246 1.00 59.03 94 VAL A N 1
ATOM 768 C CA . VAL A 1 94 ? 3.879 8.255 5.966 1.00 59.03 94 VAL A CA 1
ATOM 769 C C . VAL A 1 94 ? 4.877 7.089 5.947 1.00 59.03 94 VAL A C 1
ATOM 771 O O . VAL A 1 94 ? 5.186 6.530 4.897 1.00 59.03 94 VAL A O 1
ATOM 774 N N . SER A 1 95 ? 5.351 6.683 7.124 1.00 64.25 95 SER A N 1
ATOM 775 C CA . SER A 1 95 ? 6.265 5.564 7.330 1.00 64.25 95 SER A CA 1
ATOM 776 C C . SER A 1 95 ? 5.721 4.190 6.919 1.00 64.25 95 SER A C 1
ATOM 778 O O . SER A 1 95 ? 6.478 3.221 6.965 1.00 64.25 95 SER A O 1
ATOM 780 N N . VAL A 1 96 ? 4.441 4.080 6.552 1.00 77.44 96 VAL A N 1
ATOM 781 C CA . VAL A 1 96 ? 3.878 2.961 5.786 1.00 77.44 96 VAL A CA 1
ATOM 782 C C . VAL A 1 96 ? 2.989 3.516 4.673 1.00 77.44 96 VAL A C 1
ATOM 784 O O . VAL A 1 96 ? 1.875 3.963 4.919 1.00 77.44 96 VAL A O 1
ATOM 787 N N . SER A 1 97 ? 3.501 3.489 3.445 1.00 86.94 97 SER A N 1
ATOM 788 C CA . SER A 1 97 ? 2.799 3.934 2.236 1.00 86.94 97 SER A CA 1
ATOM 789 C C . SER A 1 97 ? 2.613 2.761 1.278 1.00 86.94 97 SER A C 1
ATOM 791 O O . SER A 1 97 ? 3.443 1.852 1.240 1.00 86.94 97 SER A O 1
ATOM 793 N N . PHE A 1 98 ? 1.541 2.777 0.489 1.00 92.94 98 PHE A N 1
ATOM 794 C CA . PHE A 1 98 ? 1.223 1.686 -0.427 1.00 92.94 98 PHE A CA 1
ATOM 795 C C . PHE A 1 98 ? 1.233 2.164 -1.872 1.00 92.94 98 PHE A C 1
ATOM 797 O O . PHE A 1 98 ? 0.635 3.190 -2.203 1.00 92.94 98 PHE A O 1
ATOM 804 N N . PHE A 1 99 ? 1.861 1.381 -2.742 1.00 95.31 99 PHE A N 1
ATOM 805 C CA . PHE A 1 99 ? 1.763 1.548 -4.184 1.00 95.31 99 PHE A CA 1
ATOM 806 C C . PHE A 1 99 ? 1.144 0.307 -4.811 1.00 95.31 99 PHE A C 1
ATOM 808 O O . PHE A 1 99 ? 1.438 -0.818 -4.415 1.00 95.31 99 PHE A O 1
ATOM 815 N N . VAL A 1 100 ? 0.294 0.515 -5.804 1.00 96.00 100 VAL A N 1
ATOM 816 C CA . VAL A 1 100 ? -0.268 -0.551 -6.626 1.00 96.00 100 VAL A CA 1
ATOM 817 C C . VAL A 1 100 ? 0.289 -0.405 -8.024 1.00 96.00 100 VAL A C 1
ATOM 819 O O . VAL A 1 100 ? 0.047 0.613 -8.670 1.00 96.00 100 VAL A O 1
ATOM 822 N N . VAL A 1 101 ? 1.021 -1.414 -8.478 1.00 97.00 101 VAL A N 1
ATOM 823 C CA . VAL A 1 101 ? 1.502 -1.505 -9.860 1.00 97.00 101 VAL A CA 1
ATOM 824 C C . VAL A 1 101 ? 0.464 -2.297 -10.649 1.00 97.00 101 VAL A C 1
ATOM 826 O O . VAL A 1 101 ? -0.009 -3.305 -10.136 1.00 97.00 101 VAL A O 1
ATOM 829 N N . ASN A 1 102 ? 0.029 -1.804 -11.814 1.00 96.31 102 ASN A N 1
ATOM 830 C CA . ASN A 1 102 ? -0.893 -2.438 -12.780 1.00 96.31 102 ASN A CA 1
ATOM 831 C C . ASN A 1 102 ? -2.183 -3.081 -12.215 1.00 96.31 102 ASN A C 1
ATOM 833 O O . ASN A 1 102 ? -2.897 -3.794 -12.920 1.00 96.31 102 ASN A O 1
ATOM 837 N N . ASN A 1 103 ? -2.544 -2.779 -10.966 1.00 92.44 103 ASN A N 1
ATOM 838 C CA . ASN A 1 103 ? -3.589 -3.453 -10.186 1.00 92.44 103 ASN A CA 1
ATOM 839 C C . ASN A 1 103 ? -3.307 -4.936 -9.858 1.00 92.44 103 ASN A C 1
ATOM 841 O O . ASN A 1 103 ? -4.239 -5.650 -9.485 1.00 92.44 103 ASN A O 1
ATOM 845 N N . ASP A 1 104 ? -2.055 -5.395 -9.951 1.00 91.31 104 ASP A N 1
ATOM 846 C CA . ASP A 1 104 ? -1.651 -6.785 -9.695 1.00 91.31 104 ASP A CA 1
ATOM 847 C C . ASP A 1 104 ? -0.650 -6.936 -8.536 1.00 91.31 104 ASP A C 1
ATOM 849 O O . ASP A 1 104 ? -0.784 -7.857 -7.726 1.00 91.31 104 ASP A O 1
ATOM 853 N N . ARG A 1 105 ? 0.307 -6.013 -8.402 1.00 94.25 105 ARG A N 1
ATOM 854 C CA . ARG A 1 105 ? 1.325 -6.016 -7.343 1.00 94.25 105 ARG A CA 1
ATOM 855 C C . ARG A 1 105 ? 1.014 -4.946 -6.311 1.00 94.25 105 ARG A C 1
ATOM 857 O O . ARG A 1 105 ? 0.786 -3.782 -6.646 1.00 94.25 105 ARG A O 1
ATOM 864 N N . LEU A 1 106 ? 1.060 -5.335 -5.040 1.00 93.88 106 LEU A N 1
ATOM 865 C CA . LEU A 1 106 ? 0.962 -4.411 -3.917 1.00 93.88 106 LEU A CA 1
ATOM 866 C C . LEU A 1 106 ? 2.344 -4.214 -3.302 1.00 93.88 106 LEU A C 1
ATOM 868 O O . LEU A 1 106 ? 2.963 -5.155 -2.812 1.00 93.88 106 LEU A O 1
ATOM 872 N N . ILE A 1 107 ? 2.803 -2.975 -3.304 1.00 94.06 107 ILE A N 1
ATOM 873 C CA . ILE A 1 107 ? 4.107 -2.570 -2.806 1.00 94.06 107 ILE A CA 1
ATOM 874 C C . ILE A 1 107 ? 3.909 -1.790 -1.510 1.00 94.06 107 ILE A C 1
ATOM 876 O O . ILE A 1 107 ? 3.153 -0.822 -1.463 1.00 94.06 107 ILE A O 1
ATOM 880 N N . LEU A 1 108 ? 4.604 -2.208 -0.461 1.00 90.12 108 LEU A N 1
ATOM 881 C CA . LEU A 1 108 ? 4.729 -1.490 0.796 1.00 90.12 108 LEU A CA 1
ATOM 882 C C . LEU A 1 108 ? 6.038 -0.708 0.787 1.00 90.12 108 LEU A C 1
ATOM 884 O O . LEU A 1 108 ? 7.113 -1.298 0.723 1.00 90.12 108 LEU A O 1
ATOM 888 N N . LEU A 1 109 ? 5.950 0.604 0.934 1.00 87.69 109 LEU A N 1
ATOM 889 C CA . LEU A 1 109 ? 7.070 1.429 1.351 1.00 87.69 109 LEU A CA 1
ATOM 890 C C . LEU A 1 109 ? 7.014 1.574 2.868 1.00 87.69 109 LEU A C 1
ATOM 892 O O . LEU A 1 109 ? 6.043 2.109 3.400 1.00 87.69 109 LEU A O 1
ATOM 896 N N . SER A 1 110 ? 8.065 1.142 3.558 1.00 81.94 110 SER A N 1
ATOM 897 C CA . SER A 1 110 ? 8.284 1.495 4.953 1.00 81.94 110 SER A CA 1
ATOM 898 C C . SER A 1 110 ? 9.583 2.267 5.116 1.00 81.94 110 SER A C 1
ATOM 900 O O . SER A 1 110 ? 10.676 1.712 4.984 1.00 81.94 110 SER A O 1
ATOM 902 N N . GLU A 1 111 ? 9.448 3.562 5.406 1.00 78.62 111 GLU A N 1
ATOM 903 C CA . GLU A 1 111 ? 10.560 4.518 5.460 1.00 78.62 111 GLU A CA 1
ATOM 904 C C . GLU A 1 111 ? 11.389 4.468 4.162 1.00 78.62 111 GLU A C 1
ATOM 906 O O . GLU A 1 111 ? 10.901 4.866 3.109 1.00 78.62 111 GLU A O 1
ATOM 911 N N . ALA A 1 112 ? 12.621 3.952 4.216 1.00 74.94 112 ALA A N 1
ATOM 912 C CA . ALA A 1 112 ? 13.522 3.828 3.070 1.00 74.94 112 ALA A CA 1
ATOM 913 C C . ALA A 1 112 ? 13.574 2.408 2.469 1.00 74.94 112 ALA A C 1
ATOM 915 O O . ALA A 1 112 ? 14.443 2.128 1.647 1.00 74.94 112 ALA A O 1
ATOM 916 N N . THR A 1 113 ? 12.700 1.489 2.899 1.00 81.06 113 THR A N 1
ATOM 917 C CA . THR A 1 113 ? 12.674 0.106 2.396 1.00 81.06 113 THR A CA 1
ATOM 918 C C . THR A 1 113 ? 11.367 -0.211 1.688 1.00 81.06 113 THR A C 1
ATOM 920 O O . THR A 1 113 ? 10.293 0.179 2.138 1.00 81.06 113 THR A O 1
ATOM 923 N N . ILE A 1 114 ? 11.464 -0.975 0.603 1.00 87.69 114 ILE A N 1
ATOM 924 C CA . ILE A 1 114 ? 10.331 -1.419 -0.202 1.00 87.69 114 ILE A CA 1
ATOM 925 C C . ILE A 1 114 ? 10.157 -2.929 -0.052 1.00 87.69 114 ILE A C 1
ATOM 927 O O . ILE A 1 114 ? 11.131 -3.682 -0.088 1.00 87.69 114 ILE A O 1
ATOM 931 N N . PHE A 1 115 ? 8.910 -3.368 0.072 1.00 87.25 115 PHE A N 1
ATOM 932 C CA . PHE A 1 115 ? 8.520 -4.771 0.087 1.00 87.25 115 PHE A CA 1
ATOM 933 C C . PHE A 1 115 ? 7.397 -5.002 -0.910 1.00 87.25 115 PHE A C 1
ATOM 935 O O . PHE A 1 115 ? 6.451 -4.222 -0.973 1.00 87.25 115 PHE A O 1
ATOM 942 N N . GLU A 1 116 ? 7.453 -6.108 -1.640 1.00 90.25 116 GLU A N 1
ATOM 943 C CA . GLU A 1 116 ? 6.289 -6.596 -2.369 1.00 90.25 116 GLU A CA 1
ATOM 944 C C . GLU A 1 116 ? 5.458 -7.488 -1.443 1.00 90.25 116 GLU A C 1
ATOM 946 O O . GLU A 1 116 ? 5.940 -8.499 -0.922 1.00 90.25 116 GLU A O 1
ATOM 951 N N . LEU A 1 117 ? 4.208 -7.094 -1.205 1.00 88.19 117 LEU A N 1
ATOM 952 C CA . LEU A 1 117 ? 3.276 -7.836 -0.372 1.00 88.19 117 LEU A CA 1
ATOM 953 C C . LEU A 1 117 ? 2.611 -8.930 -1.199 1.00 88.19 117 LEU A C 1
ATOM 955 O O . LEU A 1 117 ? 1.941 -8.669 -2.198 1.00 88.19 117 LEU A O 1
ATOM 959 N N . LYS A 1 118 ? 2.742 -10.172 -0.735 1.00 86.38 118 LYS A N 1
ATOM 960 C CA . LYS A 1 118 ? 2.012 -11.301 -1.306 1.00 86.38 118 LYS A CA 1
ATOM 961 C C . LYS A 1 118 ? 0.685 -11.461 -0.590 1.00 86.38 118 LYS A C 1
ATOM 963 O O . LYS A 1 118 ? 0.632 -11.498 0.638 1.00 86.38 118 LYS A O 1
ATOM 968 N N . LYS A 1 119 ? -0.388 -11.606 -1.366 1.00 83.38 119 LYS A N 1
ATOM 969 C CA . 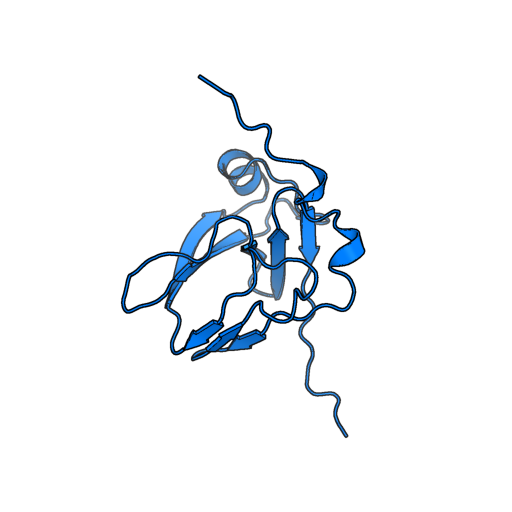LYS A 1 119 ? -1.686 -11.982 -0.816 1.00 83.38 119 LYS A CA 1
ATOM 970 C C . LYS A 1 119 ? -1.560 -13.364 -0.181 1.00 83.38 119 LYS A C 1
ATOM 972 O O . LYS A 1 119 ? -1.284 -14.342 -0.873 1.00 83.38 119 LYS A O 1
ATOM 977 N N . ILE A 1 120 ? -1.809 -13.442 1.119 1.00 79.81 120 ILE A N 1
ATOM 978 C CA . ILE A 1 120 ? -2.091 -14.713 1.774 1.00 79.81 120 ILE A CA 1
ATOM 979 C C . ILE A 1 120 ? -3.537 -15.036 1.399 1.00 79.81 120 ILE A C 1
ATOM 981 O O . ILE A 1 120 ? -4.480 -14.462 1.935 1.00 79.81 120 ILE A O 1
ATOM 985 N N . THR A 1 121 ? -3.730 -15.863 0.374 1.00 75.31 121 THR A N 1
ATOM 986 C CA . THR A 1 121 ? -4.995 -16.588 0.240 1.00 75.31 121 THR A CA 1
ATOM 987 C C . THR A 1 121 ? -5.088 -17.535 1.421 1.00 75.31 121 THR A C 1
ATOM 989 O O . THR A 1 121 ? -4.070 -18.135 1.765 1.00 75.31 121 THR A O 1
ATOM 992 N N . ASP A 1 122 ? -6.267 -17.653 2.034 1.00 56.41 122 ASP A N 1
ATOM 993 C CA . ASP A 1 122 ? -6.540 -18.621 3.0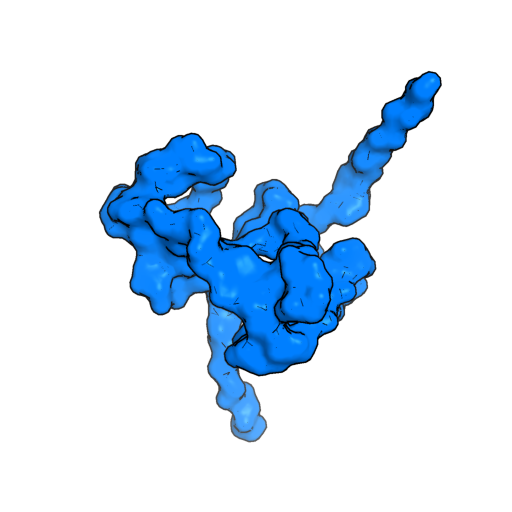97 1.00 56.41 122 ASP A CA 1
ATOM 994 C C . ASP A 1 122 ? -6.268 -20.049 2.579 1.00 56.41 122 ASP A C 1
ATOM 996 O O . ASP A 1 122 ? -7.170 -20.772 2.171 1.00 56.41 122 ASP A O 1
ATOM 1000 N N . TYR A 1 123 ? -5.004 -20.470 2.560 1.00 50.03 123 TYR A N 1
ATOM 1001 C CA . TYR A 1 123 ? -4.600 -21.868 2.517 1.00 50.03 123 TYR A CA 1
ATOM 1002 C C . TYR A 1 123 ? -4.661 -22.381 3.953 1.00 50.03 123 TYR A C 1
ATOM 1004 O O . TYR A 1 123 ? -3.648 -22.705 4.564 1.00 50.03 123 TYR A O 1
ATOM 1012 N N . MET A 1 124 ? -5.863 -22.374 4.514 1.00 46.22 124 MET A N 1
ATOM 1013 C CA . MET A 1 124 ? -6.171 -23.008 5.787 1.00 46.22 124 MET A CA 1
ATOM 1014 C C . MET A 1 124 ? -7.233 -24.058 5.472 1.00 46.22 124 MET A C 1
ATOM 1016 O O . MET A 1 124 ? -8.429 -23.780 5.518 1.00 46.22 124 MET A O 1
ATOM 1020 N N . ASN A 1 125 ? -6.752 -25.230 5.046 1.00 38.84 125 ASN A N 1
ATOM 1021 C CA . ASN A 1 125 ? -7.475 -26.482 5.259 1.00 38.84 125 ASN A CA 1
ATOM 1022 C C . ASN A 1 125 ? -7.506 -26.785 6.759 1.00 38.84 125 ASN A C 1
ATOM 1024 O O . ASN A 1 125 ? -6.466 -26.530 7.412 1.00 38.84 125 ASN A O 1
#

Foldseek 3Di:
DDDPDPPCVLADPPVLCPPFDWDDDQFKTFRVSSVSHPLQTDIEGNKDKDFPDKDQAPVSVCVVPVADDPPGHGRKIKTKIWIAHPVVRDTRDPQWTWIQIPVPWIWTHGPNDIDTDDDPDPPPD

Sequence (125 aa):
MQISYNDASEYPTGQKFIGDEIIIKKDFFSSKGLKKYKKYQYELKNPLYQITATCYNSDSFYRHYKIDIPDLNINDEVKAIDISDPSTKLSIPVSVSFFVVNNDRLILLSEATIFELKKITDYMN

pLDDT: mean 82.53, std 15.63, range [35.0, 97.94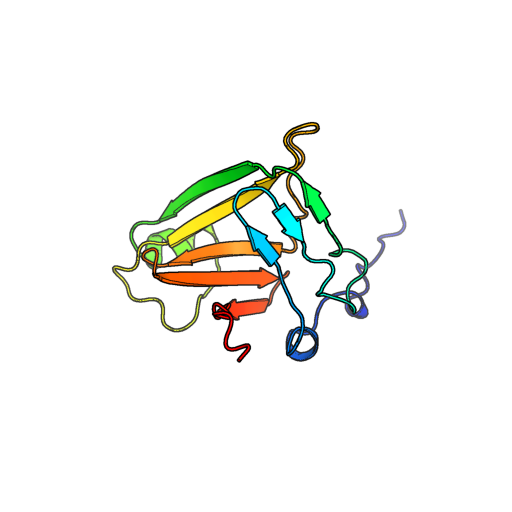]